Protein AF-A0A533X7U9-F1 (afdb_monomer)

Solvent-accessible surface area (backbone atoms only — not comparable to full-atom values): 5973 Å² total; per-residue (Å²): 131,68,80,90,80,59,69,46,79,47,75,41,62,62,51,97,86,52,59,72,77,82,38,65,93,46,68,83,38,95,49,44,45,83,42,86,42,54,59,65,38,51,72,55,51,47,47,52,39,61,78,69,63,55,65,61,68,84,89,81,76,62,63,80,57,69,74,47,46,73,78,44,46,65,55,34,49,42,37,54,47,49,12,47,50,36,52,53,50,44,26,63,76,71,68,37,84,72

pLDDT: mean 87.13, std 12.29, range [52.06, 97.94]

Radius of gyration: 14.37 Å; Cα contacts (8 Å, |Δi|>4): 109; chains: 1; bounding box: 37×25×34 Å

Mean predicted aligned error: 5.48 Å

Structure (mmCIF, N/CA/C/O backbone):
data_AF-A0A533X7U9-F1
#
_entry.id   AF-A0A533X7U9-F1
#
loop_
_atom_site.group_PDB
_atom_site.id
_atom_site.type_symbol
_atom_site.label_atom_id
_atom_site.label_alt_id
_atom_site.label_comp_id
_atom_site.label_asym_id
_atom_site.label_entity_id
_atom_site.label_seq_id
_atom_site.pdbx_PDB_ins_code
_atom_site.Cartn_x
_atom_site.Cartn_y
_atom_site.Cartn_z
_atom_site.occupancy
_atom_site.B_iso_or_equiv
_atom_site.auth_seq_id
_atom_site.auth_comp_id
_atom_site.auth_asym_id
_atom_site.auth_atom_id
_atom_site.pdbx_PDB_model_num
ATOM 1 N N . LEU A 1 1 ? -5.285 -10.711 13.877 1.00 55.31 1 LEU A N 1
ATOM 2 C CA . LEU A 1 1 ? -6.380 -10.229 13.012 1.00 55.31 1 LEU A CA 1
ATOM 3 C C . LEU A 1 1 ? -7.422 -11.339 12.939 1.00 55.31 1 LEU A C 1
ATOM 5 O O . LEU A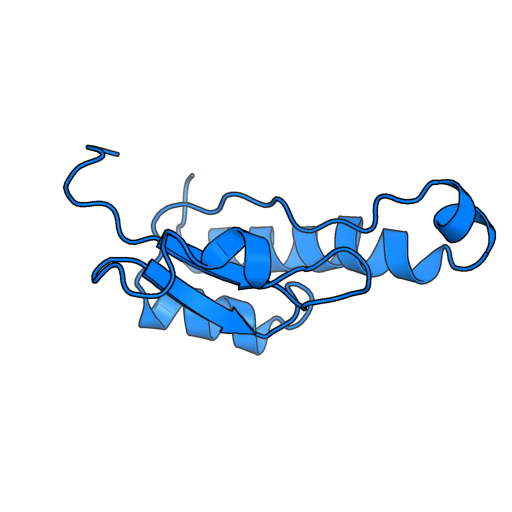 1 1 ? -7.130 -12.383 12.362 1.00 55.31 1 LEU A O 1
ATOM 9 N N . ARG A 1 2 ? -8.569 -11.206 13.625 1.00 52.06 2 ARG A N 1
ATOM 10 C CA . ARG A 1 2 ? -9.695 -12.126 13.388 1.00 52.06 2 ARG A CA 1
ATOM 11 C C . ARG A 1 2 ? -10.177 -11.851 11.963 1.00 52.06 2 ARG A C 1
ATOM 13 O O . ARG A 1 2 ? -10.475 -10.708 11.639 1.00 52.06 2 ARG A O 1
ATOM 20 N N . ARG A 1 3 ? -10.184 -12.880 11.111 1.00 59.59 3 ARG A N 1
ATOM 21 C CA . ARG A 1 3 ? -10.406 -12.743 9.659 1.00 59.59 3 ARG A CA 1
ATOM 22 C C . ARG A 1 3 ? -11.761 -12.128 9.288 1.00 59.59 3 ARG A C 1
ATOM 24 O O . ARG A 1 3 ? -11.901 -11.602 8.194 1.00 59.59 3 ARG A O 1
ATOM 31 N N . GLU A 1 4 ? -12.738 -12.202 10.184 1.00 66.69 4 GLU A N 1
ATOM 32 C CA . GLU A 1 4 ? -14.138 -11.874 9.897 1.00 66.69 4 GLU A CA 1
ATOM 33 C C . GLU A 1 4 ? -14.433 -10.362 9.953 1.00 66.69 4 GLU A C 1
ATOM 35 O O . GLU A 1 4 ? -15.322 -9.901 9.240 1.00 66.69 4 GLU A O 1
ATOM 40 N N . ASP A 1 5 ? -13.607 -9.587 10.670 1.00 79.38 5 ASP A N 1
ATOM 41 C CA . ASP A 1 5 ? -13.765 -8.131 10.853 1.00 79.38 5 ASP A CA 1
ATOM 42 C C . ASP A 1 5 ? -12.659 -7.301 10.172 1.00 79.38 5 ASP A C 1
ATOM 44 O O . ASP A 1 5 ? -12.554 -6.099 10.389 1.00 79.38 5 ASP A O 1
ATOM 48 N N . THR A 1 6 ? -11.788 -7.927 9.373 1.00 86.69 6 THR A N 1
ATOM 49 C CA . THR A 1 6 ? -10.659 -7.215 8.747 1.00 86.69 6 THR A CA 1
ATOM 50 C C . THR A 1 6 ? -11.105 -6.501 7.467 1.00 86.69 6 THR A C 1
ATOM 52 O O . THR A 1 6 ? -11.642 -7.140 6.557 1.00 86.69 6 THR A O 1
ATOM 55 N N . GLU A 1 7 ? -10.858 -5.192 7.393 1.00 93.00 7 GLU A N 1
ATOM 56 C CA . GLU A 1 7 ? -10.936 -4.395 6.164 1.00 93.00 7 GLU A CA 1
ATOM 57 C C . GLU A 1 7 ? -9.602 -4.457 5.414 1.00 93.00 7 GLU A C 1
ATOM 59 O O . GLU A 1 7 ? -8.530 -4.417 6.020 1.00 93.00 7 GLU A O 1
ATOM 64 N N . VAL A 1 8 ? -9.665 -4.595 4.091 1.00 94.81 8 VAL A N 1
ATOM 65 C CA . VAL A 1 8 ? -8.492 -4.674 3.221 1.00 94.81 8 VAL A CA 1
ATOM 66 C C . VAL A 1 8 ? -8.481 -3.468 2.299 1.00 94.81 8 VAL A C 1
ATOM 68 O O . VAL A 1 8 ? -9.369 -3.306 1.461 1.00 94.81 8 VAL A O 1
ATOM 71 N N . ILE A 1 9 ? -7.433 -2.660 2.436 1.00 96.62 9 ILE A N 1
ATOM 72 C CA . ILE A 1 9 ? -7.134 -1.559 1.526 1.00 96.62 9 ILE A CA 1
ATOM 73 C C . ILE A 1 9 ? -6.013 -2.010 0.595 1.00 96.62 9 ILE A C 1
ATOM 75 O O . ILE A 1 9 ? -4.891 -2.251 1.038 1.00 96.62 9 ILE A O 1
ATOM 79 N N . ASN A 1 10 ? -6.328 -2.149 -0.689 1.00 96.31 10 ASN A N 1
ATOM 80 C CA . ASN A 1 10 ? -5.357 -2.485 -1.721 1.00 96.31 10 ASN A CA 1
ATOM 81 C C . ASN A 1 10 ? -4.891 -1.207 -2.424 1.00 96.31 10 ASN A C 1
ATOM 83 O O . ASN A 1 10 ? -5.658 -0.611 -3.180 1.00 96.31 10 ASN A O 1
ATOM 87 N N . LEU A 1 11 ? -3.649 -0.800 -2.162 1.00 96.50 11 LEU A N 1
ATOM 88 C CA . LEU A 1 11 ? -2.978 0.297 -2.852 1.00 96.50 11 LEU A CA 1
ATOM 89 C C . LEU A 1 11 ? -2.055 -0.282 -3.928 1.00 96.50 11 LEU A C 1
ATOM 91 O O . LEU A 1 11 ? -1.035 -0.886 -3.599 1.00 96.50 11 LEU A O 1
ATOM 95 N N . ASP A 1 12 ? -2.395 -0.067 -5.195 1.00 94.44 12 ASP A N 1
ATOM 96 C CA . ASP A 1 12 ? -1.609 -0.555 -6.330 1.00 94.4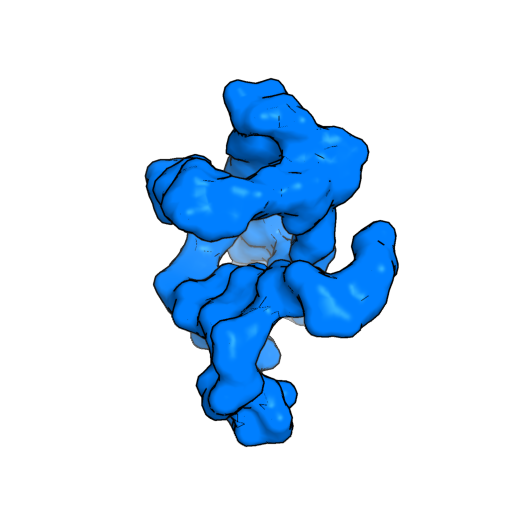4 12 ASP A CA 1
ATOM 97 C C . ASP A 1 12 ? -1.453 0.547 -7.380 1.00 94.44 12 ASP A C 1
ATOM 99 O O . ASP A 1 12 ? -2.390 1.299 -7.653 1.00 94.44 12 ASP A O 1
ATOM 103 N N . ALA A 1 13 ? -0.276 0.639 -7.997 1.00 92.00 13 ALA A N 1
ATOM 104 C CA . ALA A 1 13 ? 0.012 1.624 -9.037 1.00 92.00 13 ALA A CA 1
ATOM 105 C C . ALA A 1 13 ? -0.502 1.197 -10.426 1.00 92.00 13 ALA A C 1
ATOM 107 O O . ALA A 1 13 ? -0.435 1.990 -11.368 1.00 92.00 13 ALA A O 1
ATOM 108 N N . LEU A 1 14 ? -0.992 -0.041 -10.568 1.00 87.31 14 LEU A N 1
ATOM 109 C CA . LEU A 1 14 ? -1.378 -0.683 -11.827 1.00 87.31 14 LEU A CA 1
ATOM 110 C C . LEU A 1 14 ? -0.310 -0.497 -12.907 1.00 87.31 14 LEU A C 1
ATOM 112 O O . LEU A 1 14 ? -0.589 -0.143 -14.053 1.00 87.31 14 LEU A O 1
ATOM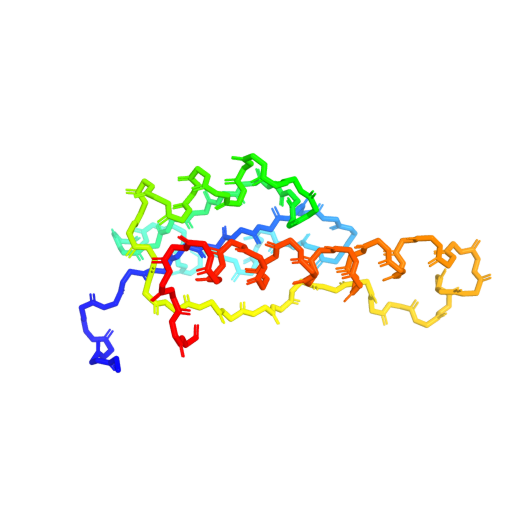 116 N N . ARG A 1 15 ? 0.952 -0.703 -12.510 1.00 79.75 15 ARG A N 1
ATOM 117 C CA . ARG A 1 15 ? 2.075 -0.763 -13.452 1.00 79.75 15 ARG A CA 1
ATOM 118 C C . ARG A 1 15 ? 1.941 -2.022 -14.315 1.00 79.75 15 ARG A C 1
ATOM 120 O O . ARG A 1 15 ? 0.956 -2.743 -14.242 1.00 79.75 15 ARG A O 1
ATOM 127 N N . TYR A 1 16 ? 2.944 -2.303 -15.138 1.00 67.88 16 TYR A N 1
ATOM 128 C CA . TYR A 1 16 ? 2.914 -3.372 -16.142 1.00 67.88 16 TYR A CA 1
ATOM 129 C C . TYR A 1 16 ? 2.389 -4.740 -15.649 1.00 67.88 16 TYR A C 1
ATOM 131 O O . TYR A 1 16 ? 1.714 -5.435 -16.401 1.00 67.88 16 TYR A O 1
ATOM 139 N N . SER A 1 17 ? 2.686 -5.131 -14.407 1.00 69.69 17 SER A N 1
ATOM 140 C CA . SER A 1 17 ? 2.241 -6.395 -13.801 1.00 69.69 17 SER A CA 1
ATOM 141 C C . SER A 1 17 ? 0.907 -6.313 -13.045 1.00 69.69 17 SER A C 1
ATOM 143 O O . SER A 1 17 ? 0.398 -7.343 -12.603 1.00 69.69 17 SER A O 1
ATOM 145 N N . GLY A 1 18 ? 0.338 -5.120 -12.874 1.00 73.62 18 GLY A N 1
ATOM 146 C CA . GLY A 1 18 ? -0.944 -4.920 -12.210 1.00 73.62 18 GLY A CA 1
ATOM 147 C C . GLY A 1 18 ? -2.096 -5.314 -13.129 1.00 73.62 18 GLY A C 1
ATOM 148 O O . GLY A 1 18 ? -2.204 -4.819 -14.248 1.00 73.62 18 GLY A O 1
ATOM 149 N N . ASN A 1 19 ? -2.975 -6.198 -12.656 1.00 80.31 19 ASN A N 1
ATOM 150 C CA . ASN A 1 19 ? -4.158 -6.615 -13.401 1.00 80.31 19 ASN A CA 1
ATOM 151 C C . ASN A 1 19 ? -5.402 -6.577 -12.506 1.00 80.31 19 ASN A C 1
ATOM 153 O O . ASN A 1 19 ? -5.516 -7.359 -11.561 1.00 80.31 19 ASN A O 1
ATOM 157 N N . LEU A 1 20 ? -6.346 -5.689 -12.834 1.00 83.19 20 LEU A N 1
ATOM 158 C CA . LEU A 1 20 ? -7.630 -5.579 -12.137 1.00 83.19 20 LEU A CA 1
ATOM 159 C C . LEU A 1 20 ? -8.493 -6.840 -12.287 1.00 83.19 20 LEU A C 1
ATOM 161 O O . LEU A 1 20 ? -9.320 -7.101 -11.417 1.00 83.19 20 LEU A O 1
ATOM 165 N N . ASP A 1 21 ? -8.272 -7.666 -13.318 1.00 80.38 21 ASP A N 1
ATOM 166 C CA . ASP A 1 21 ? -8.980 -8.943 -13.466 1.00 80.38 21 ASP A CA 1
ATOM 167 C C . ASP A 1 21 ? -8.727 -9.885 -12.281 1.00 80.38 21 ASP A C 1
ATOM 169 O O . ASP A 1 21 ? -9.615 -10.650 -11.9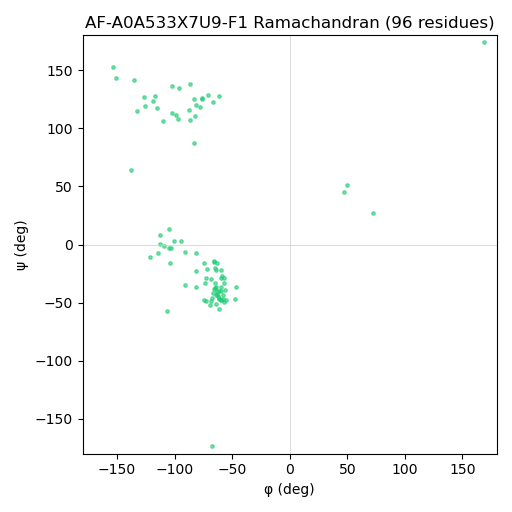07 1.00 80.38 21 ASP A O 1
ATOM 173 N N . ASN A 1 22 ? -7.565 -9.773 -11.625 1.00 82.38 22 ASN A N 1
ATOM 174 C CA . ASN A 1 22 ? -7.245 -10.540 -10.418 1.00 82.38 22 ASN A CA 1
ATOM 175 C C . ASN A 1 22 ? -8.142 -10.172 -9.224 1.00 82.38 22 ASN A C 1
ATOM 177 O O . ASN A 1 22 ? -8.163 -10.887 -8.225 1.00 82.38 22 ASN A O 1
ATOM 181 N N . LEU A 1 23 ? -8.852 -9.043 -9.300 1.00 87.44 23 LEU A N 1
ATOM 182 C CA . LEU A 1 23 ? -9.654 -8.491 -8.212 1.00 87.44 23 LEU A CA 1
ATOM 183 C C . LEU A 1 23 ? -11.157 -8.698 -8.414 1.00 87.44 23 LEU A C 1
ATOM 185 O O . LEU A 1 23 ? -11.925 -8.354 -7.519 1.00 87.44 23 LEU A O 1
ATOM 189 N N . ARG A 1 24 ? -11.602 -9.276 -9.539 1.00 85.56 24 ARG A N 1
ATOM 190 C CA . ARG A 1 24 ? -13.038 -9.411 -9.869 1.00 85.56 24 ARG A CA 1
ATOM 191 C C . ARG A 1 24 ? -13.839 -10.153 -8.803 1.00 85.56 24 ARG A C 1
ATOM 193 O O . ARG A 1 24 ? -14.991 -9.808 -8.555 1.00 85.56 24 ARG A O 1
ATOM 200 N N . ASP A 1 25 ? -13.217 -11.120 -8.138 1.00 87.06 25 ASP A N 1
ATOM 201 C CA . ASP A 1 25 ? -13.859 -11.917 -7.089 1.00 87.06 25 ASP A CA 1
ATOM 202 C C . ASP A 1 25 ? -14.085 -11.124 -5.790 1.00 87.06 25 ASP A C 1
ATOM 204 O O . ASP A 1 25 ? -14.927 -11.492 -4.970 1.00 87.06 25 ASP A O 1
ATOM 208 N N . VAL A 1 26 ? -13.343 -10.028 -5.591 1.00 88.75 26 VAL A N 1
ATOM 209 C CA . VAL A 1 26 ? -13.339 -9.238 -4.350 1.00 88.75 26 VAL A CA 1
ATOM 210 C C . VAL A 1 26 ? -13.742 -7.775 -4.543 1.00 88.75 26 VAL A C 1
ATOM 212 O O . VAL A 1 26 ? -14.022 -7.104 -3.555 1.00 88.75 26 VAL A O 1
ATOM 215 N N . GLU A 1 27 ? -13.852 -7.279 -5.781 1.00 89.31 27 GLU A N 1
ATOM 216 C CA . GLU A 1 27 ? -14.092 -5.859 -6.098 1.00 89.31 27 GLU A CA 1
ATOM 217 C C . GLU A 1 27 ? -15.374 -5.293 -5.461 1.00 89.31 27 GLU A C 1
ATOM 219 O O . GLU A 1 27 ? -15.453 -4.103 -5.169 1.00 89.31 27 GLU A O 1
ATOM 224 N N . ARG A 1 28 ? -16.387 -6.145 -5.243 1.00 90.31 28 ARG A N 1
ATOM 225 C CA . ARG A 1 28 ? -17.687 -5.766 -4.654 1.00 90.31 28 ARG A CA 1
ATOM 226 C C . ARG A 1 28 ? -17.805 -6.127 -3.179 1.00 90.31 28 ARG A C 1
ATOM 228 O O . ARG A 1 28 ? -18.881 -5.990 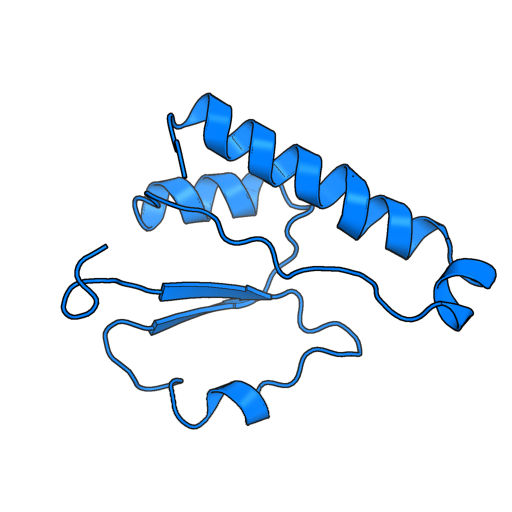-2.598 1.00 90.31 28 ARG A O 1
ATOM 235 N N . HIS A 1 29 ? -16.743 -6.658 -2.583 1.00 92.56 29 HIS A N 1
ATOM 236 C CA . HIS A 1 29 ? -16.775 -7.083 -1.199 1.00 92.56 29 HIS A CA 1
ATOM 237 C C . HIS A 1 29 ? -16.832 -5.840 -0.287 1.00 92.56 29 HIS A C 1
ATOM 239 O O . HIS A 1 29 ? -15.983 -4.963 -0.409 1.00 92.56 29 HIS A O 1
ATOM 245 N N . PRO A 1 30 ? -17.772 -5.747 0.673 1.00 92.25 30 PRO A N 1
ATOM 246 C CA . PRO A 1 30 ? -18.000 -4.523 1.457 1.00 92.25 30 PRO A CA 1
ATOM 247 C C . PRO A 1 30 ? -16.830 -4.123 2.369 1.00 92.25 30 PRO A C 1
ATOM 249 O O . PRO A 1 30 ? -16.807 -3.014 2.885 1.00 92.25 30 PRO A O 1
ATOM 252 N N . ARG A 1 31 ? -15.877 -5.036 2.592 1.00 92.62 31 ARG A N 1
ATOM 253 C CA . ARG A 1 31 ? -14.639 -4.804 3.360 1.00 92.62 31 ARG A CA 1
ATOM 254 C C . ARG A 1 31 ? -13.390 -4.665 2.482 1.00 92.62 31 ARG A C 1
ATOM 256 O O . ARG A 1 31 ? -12.283 -4.838 2.982 1.00 92.62 31 ARG A O 1
ATOM 263 N N . TYR A 1 32 ? -13.556 -4.489 1.177 1.00 94.69 32 TYR A N 1
ATOM 264 C CA . TYR A 1 32 ? -12.454 -4.327 0.239 1.00 94.69 32 TYR A CA 1
ATOM 265 C C . TYR A 1 32 ? -12.538 -2.952 -0.410 1.00 94.69 32 TYR A C 1
ATOM 267 O O . TYR A 1 32 ? -13.565 -2.596 -0.985 1.00 94.69 32 TYR A O 1
ATOM 275 N N . THR A 1 33 ? -11.436 -2.212 -0.353 1.00 95.31 33 THR A N 1
ATOM 276 C CA . THR A 1 33 ? -11.300 -0.924 -1.027 1.00 95.31 33 THR A CA 1
ATOM 277 C C . THR A 1 33 ? -10.043 -0.949 -1.879 1.00 95.31 33 THR A C 1
ATOM 279 O O . THR A 1 33 ? -8.954 -1.250 -1.390 1.00 95.31 33 THR A O 1
ATOM 282 N N . PHE A 1 34 ? -10.191 -0.615 -3.159 1.00 95.94 34 PHE A N 1
ATOM 283 C CA . PHE A 1 34 ? -9.066 -0.420 -4.064 1.00 95.94 34 PHE A CA 1
ATOM 284 C C . PHE A 1 34 ? -8.712 1.064 -4.164 1.00 95.94 34 PHE A C 1
ATOM 286 O O . PHE A 1 34 ? -9.593 1.905 -4.347 1.00 95.94 34 PHE A O 1
ATOM 293 N N . ILE A 1 35 ? -7.422 1.374 -4.086 1.00 96.19 35 ILE A N 1
ATOM 294 C CA . ILE A 1 35 ? -6.871 2.713 -4.261 1.00 96.19 35 ILE A CA 1
ATOM 295 C C . ILE A 1 35 ? -5.796 2.630 -5.338 1.00 96.19 35 ILE A C 1
ATOM 297 O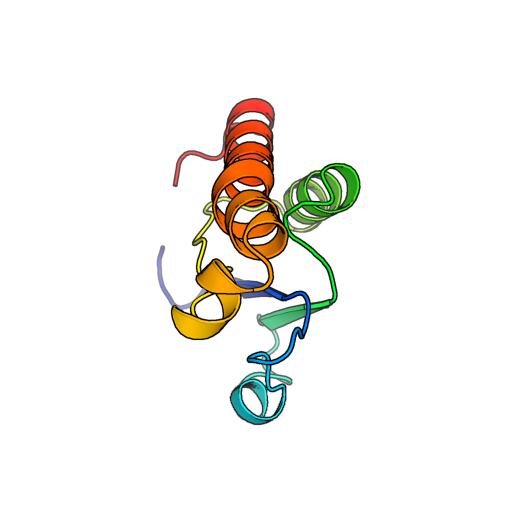 O . ILE A 1 35 ? -4.798 1.929 -5.189 1.00 96.19 35 ILE A O 1
ATOM 301 N N . HIS A 1 36 ? -5.993 3.369 -6.428 1.00 95.56 36 HIS A N 1
ATOM 302 C CA . HIS A 1 36 ? -4.974 3.498 -7.463 1.00 95.56 36 HIS A CA 1
ATOM 303 C C . HIS A 1 36 ? -3.941 4.545 -7.040 1.00 95.56 36 HIS A C 1
ATOM 305 O O . HIS A 1 36 ? -4.296 5.705 -6.827 1.00 95.56 36 HIS A O 1
ATOM 311 N N . GLY A 1 37 ? -2.676 4.147 -6.915 1.00 95.44 37 GLY A N 1
ATOM 312 C CA . GLY A 1 37 ? -1.580 5.068 -6.619 1.00 95.44 37 GLY A CA 1
ATOM 313 C C . GLY A 1 37 ? -0.270 4.380 -6.245 1.00 95.44 37 GLY A C 1
ATOM 314 O O . GLY A 1 37 ? -0.202 3.159 -6.131 1.00 95.44 37 GLY A O 1
ATOM 315 N N . ASP A 1 38 ? 0.793 5.168 -6.083 1.00 95.00 38 ASP A N 1
ATOM 316 C CA . ASP A 1 38 ? 2.148 4.655 -5.864 1.00 95.00 38 ASP A CA 1
ATOM 317 C C . ASP A 1 38 ? 2.571 4.756 -4.388 1.00 95.00 38 ASP A C 1
ATOM 319 O O . ASP A 1 38 ? 2.409 5.792 -3.741 1.00 95.00 38 ASP A O 1
ATOM 323 N N . ILE A 1 39 ? 3.190 3.699 -3.854 1.00 96.38 39 ILE A N 1
ATOM 324 C CA . ILE A 1 39 ? 3.748 3.692 -2.492 1.00 96.38 39 ILE A CA 1
ATOM 325 C C . ILE A 1 39 ? 4.882 4.712 -2.298 1.00 96.38 39 ILE A C 1
ATOM 327 O O . ILE A 1 39 ? 5.227 5.047 -1.169 1.00 96.38 39 ILE A O 1
ATOM 331 N N . CYS A 1 40 ? 5.458 5.243 -3.378 1.00 95.75 40 CYS A N 1
ATOM 332 C CA . CYS A 1 40 ? 6.436 6.327 -3.326 1.00 95.75 40 CYS A CA 1
ATOM 333 C C . CYS A 1 40 ? 5.794 7.691 -3.013 1.00 95.75 40 CYS A C 1
ATOM 335 O O . CYS A 1 40 ? 6.497 8.640 -2.653 1.00 95.75 40 CYS A O 1
ATOM 337 N N . GLU A 1 41 ? 4.472 7.825 -3.145 1.00 97.19 41 GLU A N 1
ATOM 338 C CA . GLU A 1 41 ? 3.745 9.061 -2.868 1.00 97.19 41 GLU A CA 1
ATOM 339 C C . GLU A 1 41 ? 3.441 9.189 -1.373 1.00 97.19 41 GLU A C 1
ATOM 341 O O . GLU A 1 41 ? 2.367 8.835 -0.889 1.00 97.19 41 GLU A O 1
ATOM 346 N N . ARG A 1 42 ? 4.385 9.758 -0.618 1.00 97.06 42 ARG A N 1
ATOM 347 C CA . ARG A 1 42 ? 4.261 9.935 0.841 1.00 97.06 42 ARG A CA 1
ATOM 348 C C . ARG A 1 42 ? 2.921 10.523 1.286 1.00 97.06 42 ARG A C 1
ATOM 350 O O . ARG A 1 42 ? 2.298 10.002 2.204 1.00 97.06 42 ARG A O 1
ATOM 357 N N . ALA A 1 43 ? 2.467 11.590 0.630 1.00 97.31 43 ALA A N 1
ATOM 358 C CA . ALA A 1 43 ? 1.215 12.250 0.991 1.00 97.31 43 ALA A CA 1
ATOM 359 C C . ALA A 1 43 ? -0.015 11.351 0.773 1.00 97.31 43 ALA A C 1
ATOM 361 O O . ALA A 1 43 ? -0.983 11.455 1.524 1.00 97.31 43 ALA A O 1
ATOM 362 N N . LEU A 1 44 ? 0.016 10.476 -0.238 1.00 97.75 44 LEU A N 1
ATOM 363 C CA . LEU A 1 44 ? -1.026 9.479 -0.467 1.00 97.75 44 LEU A CA 1
ATOM 364 C C . LEU A 1 44 ? -0.986 8.410 0.624 1.00 97.75 44 LEU A C 1
ATOM 366 O O . LEU A 1 44 ? -2.003 8.189 1.270 1.00 97.75 44 LEU A O 1
ATOM 370 N N . VAL A 1 45 ? 0.180 7.804 0.867 1.00 97.88 45 VAL A N 1
ATOM 371 C CA . VAL A 1 45 ? 0.348 6.747 1.878 1.00 97.88 45 VAL A CA 1
ATOM 372 C C . VAL A 1 45 ? -0.116 7.224 3.252 1.00 97.88 45 VAL A C 1
ATOM 374 O O . VAL A 1 45 ? -0.898 6.549 3.916 1.00 97.88 45 VAL A O 1
ATOM 377 N N . GLU A 1 46 ? 0.306 8.417 3.669 1.00 97.38 46 GLU A N 1
ATOM 378 C CA . GLU A 1 46 ? -0.106 8.980 4.952 1.00 97.38 46 GLU A CA 1
ATOM 379 C C . GLU A 1 46 ? -1.605 9.291 5.017 1.00 97.38 46 GLU A C 1
ATOM 381 O O . GLU A 1 46 ? -2.227 9.102 6.064 1.00 97.38 46 GLU A O 1
ATOM 386 N N . ARG A 1 47 ? -2.189 9.786 3.920 1.00 97.75 47 ARG A N 1
ATOM 387 C CA . ARG A 1 47 ? -3.627 10.061 3.840 1.00 97.75 47 ARG A CA 1
ATOM 388 C C . ARG A 1 47 ? -4.425 8.768 3.978 1.00 97.75 47 ARG A C 1
ATOM 390 O O . ARG A 1 47 ? -5.267 8.688 4.865 1.00 97.75 47 ARG A O 1
ATOM 397 N N . VAL A 1 48 ? -4.091 7.750 3.186 1.00 97.56 48 VAL A N 1
ATOM 398 C CA . VAL A 1 48 ? -4.737 6.430 3.216 1.00 97.56 48 VAL A CA 1
ATOM 399 C C . VAL A 1 48 ? -4.624 5.803 4.603 1.00 97.56 48 VAL A C 1
ATOM 401 O O . VAL A 1 48 ? -5.624 5.353 5.160 1.00 97.56 48 VAL A O 1
ATOM 404 N N . ALA A 1 49 ? -3.429 5.831 5.198 1.00 97.00 49 ALA A N 1
ATOM 405 C CA . ALA A 1 49 ? -3.202 5.268 6.522 1.00 97.00 49 ALA A CA 1
ATOM 406 C C . ALA A 1 49 ? -4.071 5.932 7.606 1.00 97.00 49 ALA A C 1
ATOM 408 O O . ALA A 1 49 ? -4.604 5.237 8.473 1.00 97.00 49 ALA A O 1
ATOM 409 N N . ARG A 1 50 ? -4.253 7.260 7.547 1.00 96.75 50 ARG A N 1
ATOM 410 C CA . ARG A 1 50 ? -5.093 8.014 8.495 1.00 96.75 50 ARG A CA 1
ATOM 411 C C . ARG A 1 50 ? -6.589 7.820 8.241 1.00 96.75 50 ARG A C 1
ATOM 413 O O . ARG A 1 50 ? -7.326 7.564 9.189 1.00 96.75 50 ARG A O 1
ATOM 420 N N . GLU A 1 51 ? -7.032 7.943 6.991 1.00 96.81 51 GLU A N 1
ATOM 421 C CA . GLU A 1 51 ? -8.449 7.862 6.608 1.00 96.81 51 GLU A CA 1
ATOM 422 C C . GLU A 1 51 ? -9.043 6.485 6.919 1.00 96.81 51 GLU A C 1
ATOM 424 O O . GLU A 1 51 ? -10.127 6.401 7.497 1.00 96.81 51 GLU A O 1
ATOM 429 N N . HIS A 1 52 ? -8.292 5.418 6.630 1.00 95.44 52 HIS A N 1
ATOM 430 C CA . HIS A 1 52 ? -8.718 4.036 6.858 1.00 95.44 52 HIS A CA 1
ATOM 431 C C . HIS A 1 52 ? -8.248 3.450 8.197 1.00 95.44 52 HIS A C 1
ATOM 433 O O . HIS A 1 52 ? -8.515 2.286 8.475 1.00 95.44 52 HIS A O 1
ATOM 439 N N . ARG A 1 53 ? -7.565 4.239 9.042 1.00 94.75 53 ARG A N 1
ATOM 440 C CA . ARG A 1 53 ? -7.055 3.817 10.365 1.00 94.75 53 ARG A CA 1
ATOM 441 C C . ARG A 1 53 ? -6.266 2.501 10.298 1.00 94.75 53 ARG A C 1
ATOM 443 O O . ARG A 1 53 ? -6.548 1.559 11.033 1.00 94.75 53 ARG A O 1
ATOM 450 N N . ILE A 1 54 ? -5.293 2.438 9.392 1.00 96.00 54 ILE A N 1
ATOM 451 C CA . ILE A 1 54 ? -4.531 1.216 9.114 1.00 96.00 54 ILE A CA 1
ATOM 452 C C . ILE A 1 54 ? -3.776 0.742 10.361 1.00 96.00 54 ILE A C 1
ATOM 454 O O . ILE A 1 54 ? -3.012 1.494 10.959 1.00 96.00 54 ILE A O 1
ATOM 458 N N . GLU A 1 55 ? -3.956 -0.531 10.717 1.00 94.62 55 GLU A N 1
ATOM 459 C CA . GLU A 1 55 ? -3.299 -1.169 11.870 1.00 94.62 55 GLU A CA 1
ATOM 460 C C . GLU A 1 55 ? -2.141 -2.098 11.475 1.00 94.62 55 GLU A C 1
ATOM 462 O O . GLU A 1 55 ? -1.345 -2.491 12.333 1.00 94.62 55 GLU A O 1
ATOM 467 N N . ALA A 1 56 ? -2.059 -2.475 10.194 1.00 94.69 56 ALA A N 1
ATOM 468 C CA . ALA A 1 56 ? -1.015 -3.338 9.655 1.00 94.69 56 ALA A CA 1
ATOM 469 C C . ALA A 1 56 ? -0.739 -3.041 8.173 1.00 94.69 56 ALA A C 1
ATOM 471 O O . ALA A 1 56 ? -1.678 -2.788 7.416 1.00 94.69 56 ALA A O 1
ATOM 472 N N . ILE A 1 57 ? 0.523 -3.122 7.745 1.00 95.94 57 ILE A N 1
ATOM 473 C CA . ILE A 1 57 ? 0.940 -2.933 6.348 1.00 95.94 57 ILE A CA 1
ATOM 474 C C . ILE A 1 57 ? 1.594 -4.211 5.821 1.00 95.94 57 ILE A C 1
ATOM 476 O O . ILE A 1 57 ? 2.612 -4.668 6.331 1.00 95.94 57 ILE A O 1
ATOM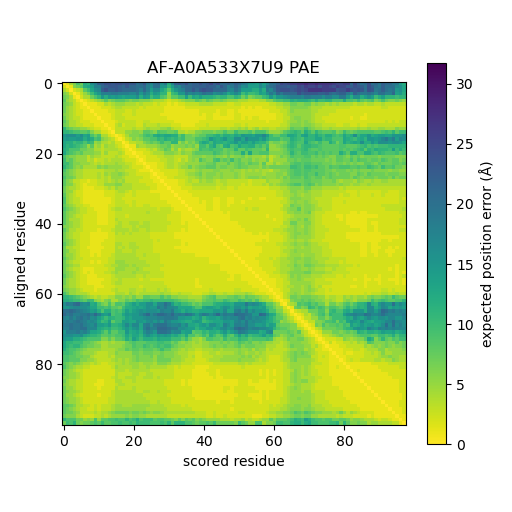 480 N N . VAL A 1 58 ? 1.059 -4.746 4.722 1.00 95.56 58 VAL A N 1
ATOM 481 C CA . VAL A 1 58 ? 1.685 -5.842 3.971 1.00 95.56 58 VAL A CA 1
ATOM 482 C C . VAL A 1 58 ? 2.175 -5.292 2.636 1.00 95.56 58 VAL A C 1
ATOM 484 O O . VAL A 1 58 ? 1.373 -5.004 1.751 1.00 95.56 58 VAL A O 1
ATOM 487 N N . ASN A 1 59 ? 3.491 -5.126 2.487 1.00 95.12 59 ASN A N 1
ATOM 488 C CA . ASN A 1 59 ? 4.073 -4.598 1.254 1.00 95.12 59 ASN A CA 1
ATOM 489 C C . ASN A 1 59 ? 4.328 -5.715 0.231 1.00 95.12 59 ASN A C 1
ATOM 491 O O . ASN A 1 59 ? 5.268 -6.494 0.385 1.00 95.12 59 ASN A O 1
ATOM 495 N N . LEU A 1 60 ? 3.505 -5.763 -0.818 1.00 92.38 60 LEU A N 1
ATOM 496 C CA . LEU A 1 60 ? 3.695 -6.638 -1.983 1.00 92.38 60 LEU A CA 1
ATOM 497 C C . LEU A 1 60 ? 4.092 -5.861 -3.250 1.00 92.38 60 LEU A C 1
ATOM 499 O O . LEU A 1 60 ? 4.311 -6.470 -4.296 1.00 92.38 60 LEU A O 1
ATOM 503 N N . ALA A 1 61 ? 4.191 -4.531 -3.172 1.00 88.38 61 ALA A N 1
ATOM 504 C CA . ALA A 1 61 ? 4.532 -3.689 -4.308 1.00 88.38 61 ALA A CA 1
ATOM 505 C C . ALA A 1 61 ? 6.042 -3.745 -4.579 1.00 88.38 61 ALA A C 1
ATOM 507 O O . ALA A 1 61 ? 6.864 -3.364 -3.744 1.00 88.38 61 ALA A O 1
ATOM 508 N N . ALA A 1 62 ? 6.406 -4.218 -5.767 1.00 84.50 62 ALA A N 1
ATOM 509 C CA . ALA A 1 62 ? 7.787 -4.318 -6.214 1.00 84.50 62 ALA A CA 1
ATOM 510 C C . ALA A 1 62 ? 7.866 -4.258 -7.743 1.00 84.50 62 ALA A C 1
ATOM 512 O O . ALA A 1 62 ? 6.949 -4.687 -8.442 1.00 84.50 62 ALA A O 1
ATOM 513 N N . GLU A 1 63 ? 8.997 -3.780 -8.257 1.00 78.56 63 GLU A N 1
ATOM 514 C CA . GLU A 1 63 ? 9.396 -4.035 -9.641 1.00 78.56 63 GLU A CA 1
ATOM 5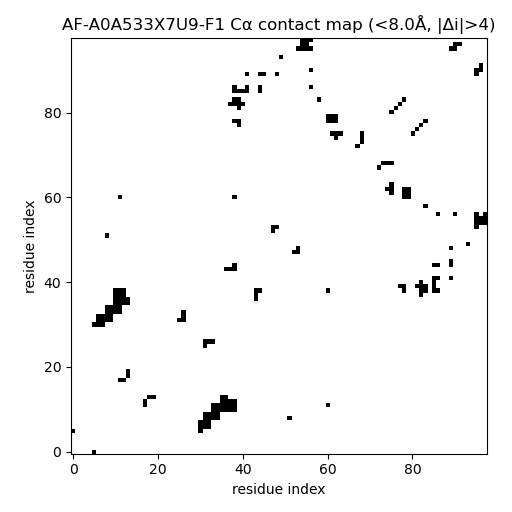15 C C . GLU A 1 63 ? 10.172 -5.359 -9.660 1.00 78.56 63 GLU A C 1
ATOM 517 O O . GLU A 1 63 ? 11.205 -5.477 -9.004 1.00 78.56 63 GLU A O 1
ATOM 522 N N . THR A 1 64 ? 9.651 -6.381 -10.339 1.00 67.75 64 THR A N 1
ATOM 523 C CA . THR A 1 64 ? 10.103 -7.775 -10.150 1.00 67.75 64 THR A CA 1
ATOM 524 C C . THR A 1 64 ? 10.781 -8.397 -11.369 1.00 67.75 64 THR A C 1
ATOM 526 O O . THR A 1 64 ? 11.344 -9.486 -11.258 1.00 67.75 64 THR A O 1
ATOM 529 N N . HIS A 1 65 ? 10.781 -7.732 -12.528 1.00 70.19 65 HIS A N 1
ATOM 530 C CA . HIS A 1 65 ? 11.435 -8.268 -13.723 1.00 70.19 65 HIS A CA 1
ATOM 531 C C . HIS A 1 65 ? 12.940 -7.975 -13.702 1.00 70.19 65 HIS A C 1
ATOM 533 O O . HIS A 1 65 ? 13.370 -6.836 -13.890 1.00 70.19 65 HIS A O 1
ATOM 539 N N . VAL A 1 66 ? 13.745 -9.030 -13.536 1.00 61.12 66 VAL A N 1
ATOM 540 C CA . VAL A 1 66 ? 15.218 -8.960 -13.541 1.00 61.12 66 VAL A CA 1
ATOM 541 C C . VAL A 1 66 ? 15.739 -8.327 -14.835 1.00 61.12 66 VAL A C 1
ATOM 543 O O . VAL A 1 66 ? 16.615 -7.469 -14.776 1.00 61.12 66 VAL A O 1
ATOM 546 N N . ASP A 1 67 ? 15.140 -8.637 -15.985 1.00 60.75 67 ASP A N 1
ATOM 547 C CA . ASP A 1 67 ? 15.562 -8.069 -17.273 1.00 60.75 67 ASP A CA 1
ATOM 548 C C . ASP A 1 67 ? 15.359 -6.547 -17.336 1.00 60.75 67 ASP A C 1
ATOM 550 O O . ASP A 1 67 ? 16.200 -5.819 -17.864 1.00 60.75 67 ASP A O 1
ATOM 554 N N . ARG A 1 68 ? 14.279 -6.031 -16.727 1.00 58.59 68 ARG A N 1
ATOM 555 C CA . ARG A 1 68 ? 14.062 -4.582 -16.610 1.00 58.59 68 ARG A CA 1
ATOM 556 C C . ARG A 1 68 ? 14.990 -3.934 -15.598 1.00 58.59 68 ARG A C 1
ATOM 558 O O . ARG A 1 68 ? 15.350 -2.787 -15.800 1.00 58.59 68 ARG A O 1
ATOM 565 N N . SER A 1 69 ? 15.433 -4.642 -14.561 1.00 56.62 69 SER A N 1
ATOM 566 C CA . SER A 1 69 ? 16.409 -4.087 -13.612 1.00 56.62 69 SER A CA 1
ATOM 567 C C . SER A 1 69 ? 17.775 -3.798 -14.253 1.00 56.62 69 SER A C 1
ATOM 569 O O . SER A 1 69 ? 18.527 -2.969 -13.747 1.00 56.62 69 SER A O 1
ATOM 571 N N . ILE A 1 70 ? 18.071 -4.432 -15.395 1.00 59.81 70 ILE A N 1
ATOM 572 C CA . ILE A 1 70 ? 19.279 -4.185 -16.192 1.00 59.81 70 ILE A CA 1
ATOM 573 C C . ILE A 1 70 ? 19.108 -2.942 -17.081 1.00 59.81 70 ILE A C 1
ATOM 575 O O . ILE A 1 70 ? 20.063 -2.195 -17.281 1.00 59.81 70 ILE A O 1
ATOM 579 N N . LEU A 1 71 ? 17.900 -2.715 -17.612 1.00 64.44 71 LEU A N 1
ATOM 580 C CA . LEU A 1 71 ? 17.605 -1.625 -18.553 1.00 64.44 71 LEU A CA 1
ATOM 581 C C . LEU A 1 71 ? 17.143 -0.329 -17.861 1.00 64.44 71 LEU A C 1
ATOM 583 O O . LEU A 1 71 ? 17.460 0.762 -18.322 1.00 64.44 71 LEU A O 1
ATOM 587 N N . GLU A 1 72 ? 16.407 -0.449 -16.757 1.00 68.12 72 GLU A N 1
ATOM 588 C CA . GLU A 1 72 ? 15.765 0.633 -16.000 1.00 68.12 72 GLU A CA 1
ATOM 589 C C . GLU A 1 72 ? 15.936 0.407 -14.477 1.00 68.12 72 GLU A C 1
ATOM 591 O O . GLU A 1 72 ? 14.957 0.204 -13.748 1.00 68.12 72 GLU A O 1
ATOM 596 N N . PRO A 1 73 ? 17.179 0.435 -13.953 1.00 73.19 73 PRO A N 1
ATOM 597 C CA . PRO A 1 73 ? 17.465 0.170 -12.536 1.00 73.19 73 PRO A CA 1
ATOM 598 C C . PRO A 1 73 ? 16.746 1.141 -11.585 1.00 73.19 73 PRO A C 1
ATOM 600 O O . PRO A 1 73 ? 16.408 0.783 -10.453 1.00 73.19 73 PRO A O 1
ATOM 603 N N . ASP A 1 74 ? 16.452 2.352 -12.060 1.00 77.06 74 ASP A N 1
ATOM 604 C CA . ASP A 1 74 ? 15.765 3.391 -11.296 1.00 77.06 74 ASP A CA 1
ATOM 605 C C . ASP A 1 74 ? 14.374 2.945 -10.823 1.00 77.06 74 ASP A C 1
ATOM 607 O O . ASP A 1 74 ? 13.974 3.271 -9.705 1.00 77.06 74 ASP A O 1
ATOM 611 N N . GLY A 1 75 ? 13.642 2.161 -11.626 1.00 75.81 75 GLY A N 1
ATOM 612 C CA . GLY A 1 75 ? 12.320 1.645 -11.251 1.00 75.81 75 GLY A CA 1
ATOM 613 C C . GLY A 1 75 ? 12.379 0.674 -10.068 1.00 75.81 75 GLY A C 1
ATOM 614 O O . GLY A 1 75 ? 11.530 0.726 -9.170 1.00 75.81 75 GLY A O 1
ATOM 615 N N . PHE A 1 76 ? 13.431 -0.148 -10.029 1.00 78.69 76 PHE A N 1
ATOM 616 C CA . PHE A 1 76 ? 13.692 -1.103 -8.956 1.00 78.69 76 PHE A CA 1
ATOM 617 C C . PHE A 1 76 ? 14.044 -0.397 -7.645 1.00 78.69 76 PHE A C 1
ATOM 619 O O . PHE A 1 76 ? 13.436 -0.673 -6.609 1.00 78.69 76 PHE A O 1
ATOM 626 N N . VAL A 1 77 ? 14.968 0.570 -7.689 1.00 82.75 77 VAL A N 1
ATOM 627 C CA . VAL A 1 77 ? 15.351 1.363 -6.507 1.00 82.75 77 VAL A CA 1
ATOM 628 C C . VAL A 1 77 ? 14.170 2.187 -6.006 1.00 82.75 77 VAL A C 1
ATOM 630 O O . VAL A 1 77 ? 13.906 2.233 -4.804 1.00 82.75 77 VAL A O 1
ATOM 633 N N . LYS A 1 78 ? 13.420 2.816 -6.911 1.00 86.00 78 LYS A N 1
ATOM 634 C CA . 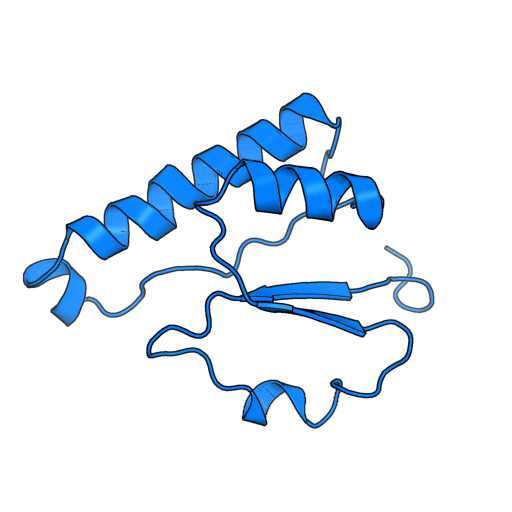LYS A 1 78 ? 12.289 3.661 -6.535 1.00 86.00 78 LYS A CA 1
ATOM 635 C C . LYS A 1 78 ? 11.217 2.857 -5.802 1.00 86.00 78 LYS A C 1
ATOM 637 O O . LYS A 1 78 ? 10.909 3.171 -4.659 1.00 86.00 78 LYS A O 1
ATOM 642 N N . THR A 1 79 ? 10.706 1.781 -6.389 1.00 85.38 79 THR A N 1
ATOM 643 C CA . THR A 1 79 ? 9.626 1.010 -5.751 1.00 85.38 79 THR A CA 1
ATOM 644 C C . THR A 1 79 ? 10.140 0.206 -4.554 1.00 85.38 79 THR A C 1
ATOM 646 O O . THR A 1 79 ? 9.577 0.282 -3.463 1.00 85.38 79 THR A O 1
ATOM 649 N N . GLY A 1 80 ? 11.246 -0.524 -4.729 1.00 87.62 80 GLY A N 1
ATOM 650 C CA . GLY A 1 80 ? 11.760 -1.453 -3.723 1.00 87.62 80 GLY A CA 1
ATOM 651 C C . GLY A 1 80 ? 12.418 -0.778 -2.519 1.00 87.62 80 GLY A C 1
ATOM 652 O O . GLY A 1 80 ? 12.312 -1.289 -1.404 1.00 87.62 80 GLY A O 1
ATOM 653 N N . VAL A 1 81 ? 13.068 0.377 -2.708 1.00 91.00 81 VAL A N 1
ATOM 654 C CA . VAL A 1 81 ? 13.785 1.087 -1.634 1.00 91.00 81 VAL A CA 1
ATOM 655 C C . VAL A 1 81 ? 13.028 2.333 -1.194 1.00 91.00 81 VAL A C 1
ATOM 657 O O . VAL A 1 81 ? 12.689 2.455 -0.016 1.00 91.00 81 VAL A O 1
ATOM 660 N N . VAL A 1 82 ? 12.739 3.257 -2.117 1.00 94.06 82 VAL A N 1
ATOM 661 C CA . VAL A 1 82 ? 12.082 4.528 -1.763 1.00 94.06 82 VAL A CA 1
ATOM 662 C C . VAL A 1 82 ? 10.650 4.281 -1.293 1.00 94.06 82 VAL A C 1
ATOM 664 O O . VAL A 1 82 ? 10.272 4.779 -0.234 1.00 94.06 82 VAL A O 1
ATOM 667 N N . GLY A 1 83 ? 9.883 3.463 -2.014 1.00 95.69 83 GLY A N 1
ATOM 668 C CA . GLY A 1 83 ? 8.531 3.064 -1.624 1.00 95.69 83 GLY A CA 1
ATOM 669 C C . GLY A 1 83 ? 8.497 2.397 -0.247 1.00 95.69 83 GLY A C 1
ATOM 670 O O . GLY A 1 83 ? 7.760 2.829 0.637 1.00 95.69 83 GLY A O 1
ATOM 671 N N . THR A 1 84 ? 9.369 1.414 -0.011 1.00 96.19 84 THR A N 1
ATOM 672 C CA . THR A 1 84 ? 9.505 0.770 1.308 1.00 96.19 84 THR A CA 1
ATOM 673 C C . THR A 1 84 ? 9.840 1.779 2.409 1.00 96.19 84 THR A C 1
ATOM 675 O O . THR A 1 84 ? 9.240 1.742 3.483 1.00 96.19 84 THR A O 1
ATOM 678 N N . SER A 1 85 ? 10.756 2.720 2.154 1.00 97.06 85 SER A N 1
ATOM 679 C CA . SER A 1 85 ? 11.091 3.776 3.116 1.00 97.06 85 SER A CA 1
ATOM 680 C C . SER A 1 85 ? 9.889 4.667 3.438 1.00 97.06 85 SER A C 1
ATOM 682 O O . SER A 1 85 ? 9.673 5.001 4.602 1.00 97.06 85 SER A O 1
ATOM 684 N N . VAL A 1 86 ? 9.070 5.018 2.444 1.00 97.94 86 VAL A N 1
ATOM 685 C CA . VAL A 1 86 ? 7.835 5.787 2.658 1.00 97.94 86 VAL A CA 1
ATOM 686 C C . VAL A 1 86 ? 6.857 5.029 3.558 1.00 97.94 86 VAL A C 1
ATOM 688 O O . VAL A 1 86 ? 6.348 5.620 4.512 1.00 97.94 86 VAL A O 1
ATOM 691 N N . LEU A 1 87 ? 6.639 3.734 3.309 1.00 97.50 87 LEU A N 1
ATOM 692 C CA . LEU A 1 87 ? 5.754 2.893 4.123 1.00 97.50 87 LEU A CA 1
ATOM 693 C C . LEU A 1 87 ? 6.239 2.787 5.576 1.00 97.50 87 LEU A C 1
ATOM 695 O O . LEU A 1 87 ? 5.454 2.982 6.503 1.00 97.50 87 LEU A O 1
ATOM 699 N N . LEU A 1 88 ? 7.535 2.531 5.783 1.00 97.50 88 LEU A N 1
ATOM 700 C CA . LEU A 1 88 ? 8.134 2.429 7.118 1.00 97.50 88 LEU A CA 1
ATOM 701 C C . LEU A 1 88 ? 8.056 3.749 7.890 1.00 97.50 88 LEU A C 1
ATOM 703 O O . LEU A 1 88 ? 7.762 3.756 9.085 1.00 97.50 88 LEU A O 1
ATOM 707 N N . GLU A 1 89 ? 8.284 4.876 7.217 1.00 97.56 89 GLU A N 1
ATOM 708 C CA . GLU A 1 89 ? 8.154 6.194 7.837 1.00 97.56 89 GLU A CA 1
ATOM 709 C C . GLU A 1 89 ? 6.706 6.514 8.216 1.00 97.56 89 GLU A C 1
ATOM 711 O O . GLU A 1 89 ? 6.464 7.020 9.312 1.00 97.56 89 GLU A O 1
ATOM 716 N N . ALA A 1 90 ? 5.739 6.181 7.357 1.00 97.19 90 ALA A N 1
ATOM 717 C CA . ALA A 1 90 ? 4.323 6.332 7.680 1.00 97.19 90 ALA A CA 1
ATOM 718 C C . ALA A 1 90 ? 3.931 5.455 8.880 1.00 97.19 90 ALA A C 1
ATOM 720 O O . ALA A 1 90 ? 3.280 5.939 9.807 1.00 97.19 90 ALA A O 1
ATOM 721 N N . ALA A 1 91 ? 4.394 4.200 8.910 1.00 97.00 91 ALA A N 1
ATOM 722 C CA . ALA A 1 91 ? 4.161 3.290 10.025 1.00 97.00 91 ALA A CA 1
ATOM 723 C C . ALA A 1 91 ? 4.731 3.837 11.340 1.00 97.00 91 ALA A C 1
ATOM 725 O O . ALA A 1 91 ? 4.022 3.909 12.344 1.00 97.00 91 ALA A O 1
ATOM 726 N N . ARG A 1 92 ? 5.983 4.313 11.315 1.00 96.94 92 ARG A N 1
ATOM 727 C CA . ARG A 1 92 ? 6.642 4.940 12.467 1.00 96.94 92 ARG A CA 1
ATOM 728 C C . ARG A 1 92 ? 5.886 6.175 12.958 1.00 96.94 92 ARG A C 1
ATOM 730 O O . ARG A 1 92 ? 5.670 6.311 14.158 1.00 96.94 92 ARG A O 1
ATOM 737 N N . ALA A 1 93 ? 5.499 7.069 12.049 1.00 96.62 93 ALA A N 1
ATOM 738 C CA . ALA A 1 93 ? 4.840 8.328 12.393 1.00 96.62 93 ALA A CA 1
ATOM 739 C C . ALA A 1 93 ? 3.426 8.132 12.964 1.00 96.62 93 ALA A C 1
ATOM 741 O O . ALA A 1 93 ? 2.970 8.952 13.759 1.00 96.62 93 ALA A O 1
ATOM 742 N N . LEU A 1 94 ? 2.735 7.064 12.559 1.00 96.00 94 LEU A N 1
ATOM 743 C CA . LEU A 1 94 ? 1.352 6.776 12.950 1.00 96.00 94 LEU A CA 1
ATOM 744 C C . LEU A 1 94 ? 1.230 5.689 14.027 1.00 96.00 94 LEU A C 1
ATOM 746 O O . LEU A 1 94 ? 0.124 5.410 14.480 1.00 96.00 94 LEU A O 1
ATOM 750 N N . GLY A 1 95 ? 2.342 5.086 14.457 1.00 95.88 95 GLY A N 1
ATOM 751 C CA . GLY A 1 95 ? 2.337 4.021 15.464 1.00 95.88 95 GLY A CA 1
ATOM 752 C C . GLY A 1 95 ? 1.797 2.681 14.952 1.00 95.88 95 GLY A C 1
ATOM 753 O O . GLY A 1 95 ? 1.281 1.889 15.740 1.00 95.88 95 GLY A O 1
ATOM 754 N N . ILE A 1 96 ? 1.910 2.414 13.650 1.00 95.69 96 ILE A N 1
ATOM 755 C CA . ILE A 1 96 ? 1.550 1.127 13.041 1.00 95.69 96 ILE A CA 1
ATOM 756 C C . ILE A 1 96 ? 2.665 0.129 13.366 1.00 95.69 96 ILE A C 1
ATOM 758 O O . ILE A 1 96 ? 3.838 0.390 13.107 1.00 95.69 96 ILE A O 1
ATOM 762 N N . THR A 1 97 ? 2.310 -1.006 13.968 1.00 90.50 97 THR A N 1
ATOM 763 C CA . THR A 1 97 ? 3.286 -1.953 14.548 1.00 90.50 97 THR A CA 1
ATOM 764 C C . THR A 1 97 ? 3.371 -3.289 13.815 1.00 90.50 97 THR A C 1
ATOM 766 O O . THR A 1 97 ? 4.118 -4.168 14.248 1.00 90.50 97 THR A O 1
ATOM 769 N N . ARG A 1 98 ? 2.595 -3.473 12.743 1.00 84.38 98 ARG A N 1
ATOM 770 C CA . ARG A 1 98 ? 2.460 -4.740 12.020 1.00 84.38 98 ARG A CA 1
ATOM 771 C C . ARG A 1 98 ? 2.528 -4.563 10.518 1.00 84.38 98 ARG A C 1
ATOM 773 O O . ARG A 1 98 ? 2.146 -3.477 10.034 1.00 84.38 98 ARG A O 1
#

Secondary structure (DSSP, 8-state):
--TTS--EEEEE---TT--GGGGTTTTT-TTEEEEE--TT-HHHHHHHHHHTT------------HHHHHH-HHHHHIIIIIIHHHHHHHHHHHT---

Nearest PDB structures (foldseek):
  1kvs-assembly1_A  TM=8.892E-01  e=3.288E-06  Escherichia coli
  8wxk-assembly1_A  TM=9.113E-01  e=7.099E-06  Nostoc sp. PCC 7120 = FACHB-418
  1kvt-assembly1_A-2  TM=8.898E-01  e=8.604E-06  Escherichia coli
  7k3p-assembly1_B  TM=8.802E-01  e=1.992E-04  Campylobacter jejuni subsp. jejuni NCTC 11168 = ATCC 700819
  6gpk-assembly1_D  TM=8.625E-01  e=2.124E-04  Homo sapiens

Foldseek 3Di:
DPPPPAADEAEEQCPPPRDCVVCPVPPPPPRYHYDHDALLPLVVLLVCCVVVVDQADDDPWADPDPVVCVVPVVRRCRRVPSSVVSNVVSCVVSVRDD

Sequence (98 aa):
LRREDTEVINLDALRYSGNLDNLRDVERHPRYTFIHGDICERALVERVAREHRIEAIVNLAAETHVDRSILEPDGFVKTGVVGTSVLLEAARALGITR